Protein AF-A0A1X7TQL6-F1 (afdb_monomer_lite)

InterPro domains:
  IPR001132 SMAD domain [PF03166] (6-147)
  IPR001132 SMAD domain [PS51076] (1-173)
  IPR001132 SMAD domain [SM00524] (2-147)
  IPR008984 SMAD/FHA domain superfamily [SSF49879] (6-161)
  IPR013790 SMAD/Dwarfins [PTHR13703] (6-164)
  IPR017855 SMAD-like domain superfamily [G3DSA:2.60.200.10] (3-165)

Structure (mmCIF, N/CA/C/O backbone):
data_AF-A0A1X7TQL6-F1
#
_entry.id   AF-A0A1X7TQL6-F1
#
loop_
_atom_site.group_PDB
_atom_site.id
_atom_site.type_symbol
_atom_site.label_atom_id
_atom_site.label_alt_id
_atom_site.label_comp_id
_atom_site.label_asym_id
_atom_site.label_entity_id
_atom_site.label_seq_id
_atom_site.pdbx_PDB_ins_code
_atom_site.Cartn_x
_atom_site.Cartn_y
_atom_site.Cartn_z
_atom_site.occupancy
_atom_site.B_iso_or_equiv
_atom_site.auth_seq_id
_atom_site.auth_comp_id
_atom_site.auth_asym_id
_atom_site.auth_atom_id
_atom_site.pdbx_PDB_model_num
ATOM 1 N N . MET A 1 1 ? -25.844 5.130 5.888 1.00 38.66 1 MET A N 1
ATOM 2 C CA . MET A 1 1 ? -25.647 6.126 6.967 1.00 38.66 1 MET A CA 1
ATOM 3 C C . MET A 1 1 ? -25.052 5.562 8.278 1.00 38.66 1 MET A C 1
ATOM 5 O O . MET A 1 1 ? -25.039 6.277 9.262 1.00 38.66 1 MET A O 1
ATOM 9 N N . ILE A 1 2 ? -24.532 4.320 8.338 1.00 48.00 2 ILE A N 1
ATOM 10 C CA . ILE A 1 2 ? -24.096 3.691 9.619 1.00 48.00 2 ILE A CA 1
ATOM 11 C C . ILE A 1 2 ? -22.563 3.633 9.779 1.00 48.00 2 ILE A C 1
ATOM 13 O O . ILE A 1 2 ? -22.048 3.335 10.849 1.00 48.00 2 ILE A O 1
ATOM 17 N N . ILE A 1 3 ? -21.802 3.902 8.721 1.00 42.38 3 ILE A N 1
ATOM 18 C CA . ILE A 1 3 ? -20.400 3.471 8.666 1.00 42.38 3 ILE A CA 1
ATOM 19 C C . ILE A 1 3 ? -19.443 4.548 9.170 1.00 42.38 3 ILE A C 1
ATOM 21 O O . ILE A 1 3 ? -18.525 4.214 9.906 1.00 42.38 3 ILE A O 1
ATOM 25 N N . ILE A 1 4 ? -19.751 5.826 8.935 1.00 41.31 4 ILE A N 1
ATOM 26 C CA . ILE A 1 4 ? -19.032 6.951 9.553 1.00 41.31 4 ILE A CA 1
ATOM 27 C C . ILE A 1 4 ? -19.151 6.892 11.090 1.00 41.31 4 ILE A C 1
ATOM 29 O O . ILE A 1 4 ? -18.172 7.122 11.788 1.00 41.31 4 ILE A O 1
ATOM 33 N N . VAL A 1 5 ? -20.300 6.451 11.625 1.00 38.09 5 VAL A N 1
ATOM 34 C CA . VAL A 1 5 ? -20.523 6.263 13.076 1.00 38.09 5 VAL A CA 1
ATOM 35 C C . VAL A 1 5 ? -19.650 5.138 13.666 1.00 38.09 5 VAL A C 1
ATOM 37 O O . VAL A 1 5 ? -19.348 5.147 14.854 1.00 38.09 5 VAL A O 1
ATOM 40 N N . LYS A 1 6 ? -19.208 4.172 12.846 1.00 48.25 6 LYS A N 1
ATOM 41 C CA . LYS A 1 6 ? -18.409 3.009 13.275 1.00 48.25 6 LYS A CA 1
ATOM 42 C C . LYS A 1 6 ? -16.899 3.190 13.169 1.00 48.25 6 LYS A C 1
ATOM 44 O O . LYS A 1 6 ? -16.177 2.340 13.682 1.00 48.25 6 LYS A O 1
ATOM 49 N N . ILE A 1 7 ? -16.414 4.244 12.512 1.00 58.12 7 ILE A N 1
ATOM 50 C CA . ILE A 1 7 ? -14.967 4.485 12.422 1.00 58.12 7 ILE A CA 1
ATOM 51 C C . ILE A 1 7 ? -14.403 4.755 13.832 1.00 58.12 7 ILE A C 1
ATOM 53 O O . ILE A 1 7 ? -13.299 4.297 14.127 1.00 58.12 7 ILE A O 1
ATOM 57 N N . PHE A 1 8 ? -15.207 5.336 14.743 1.00 61.41 8 PHE A N 1
ATOM 58 C CA . PHE A 1 8 ? -14.819 5.693 16.120 1.00 61.41 8 PHE A CA 1
ATOM 59 C C . PHE A 1 8 ? -13.412 6.327 16.127 1.00 61.41 8 PHE A C 1
ATOM 61 O O . PHE A 1 8 ? -13.115 7.073 15.199 1.00 61.41 8 PHE A O 1
ATOM 68 N N . ALA A 1 9 ? -12.531 6.054 17.093 1.00 73.19 9 ALA A N 1
ATOM 69 C CA . ALA A 1 9 ? -11.172 6.621 17.136 1.00 73.19 9 ALA A CA 1
ATOM 70 C C . ALA A 1 9 ? -10.295 6.334 15.886 1.00 73.19 9 ALA A C 1
ATOM 72 O O . ALA A 1 9 ? -9.221 6.914 15.749 1.00 73.19 9 ALA A O 1
ATOM 73 N N . GLY A 1 10 ? -10.755 5.484 14.957 1.00 84.00 10 GLY A N 1
ATOM 74 C CA . GLY A 1 10 ? -10.187 5.333 13.622 1.00 84.00 10 GLY A CA 1
ATOM 75 C C . GLY A 1 10 ? -8.842 4.616 13.614 1.00 84.00 10 GLY A C 1
ATOM 76 O O . GLY A 1 10 ? -8.673 3.561 14.231 1.00 84.00 10 GLY A O 1
ATOM 77 N N . ILE A 1 11 ? -7.899 5.176 12.864 1.00 90.62 11 ILE A N 1
ATOM 78 C CA . ILE A 1 11 ? -6.510 4.725 12.813 1.00 90.62 11 ILE A CA 1
ATOM 79 C C . ILE A 1 11 ? -5.583 5.923 12.982 1.00 90.62 11 ILE A C 1
ATOM 81 O O . ILE A 1 11 ? -5.932 7.036 12.592 1.00 90.62 11 ILE A O 1
ATOM 85 N N . ILE A 1 12 ? -4.390 5.672 13.508 1.00 90.69 12 ILE A N 1
ATOM 86 C CA . ILE A 1 12 ? -3.261 6.595 13.393 1.00 90.69 12 ILE A CA 1
ATOM 87 C C . ILE A 1 12 ? -2.313 6.020 12.348 1.00 90.69 12 ILE A C 1
ATOM 89 O O . ILE A 1 12 ? -1.975 4.837 12.409 1.00 90.69 12 ILE A O 1
ATOM 93 N N . ILE A 1 13 ? -1.908 6.865 11.405 1.00 92.00 13 ILE A N 1
ATOM 94 C CA . ILE A 1 13 ? -0.815 6.597 10.474 1.00 92.00 13 ILE A CA 1
ATOM 95 C C . ILE A 1 13 ? 0.370 7.416 10.973 1.00 92.00 13 ILE A C 1
ATOM 97 O O . ILE A 1 13 ? 0.256 8.631 11.118 1.00 92.00 13 ILE A O 1
ATOM 101 N N . GLU A 1 14 ? 1.468 6.744 11.289 1.00 90.69 14 GLU A N 1
ATOM 102 C CA . GLU A 1 14 ? 2.660 7.350 11.877 1.00 90.69 14 GLU A CA 1
ATOM 103 C C . GLU A 1 14 ? 3.859 7.092 10.970 1.00 90.69 14 GLU A C 1
ATOM 105 O O . GLU A 1 14 ? 4.148 5.945 10.629 1.00 90.69 14 GLU A O 1
ATOM 110 N N . GLU A 1 15 ? 4.553 8.160 10.591 1.00 89.75 15 GLU A N 1
ATOM 111 C CA . GLU A 1 15 ? 5.845 8.076 9.920 1.00 89.75 15 GLU A CA 1
ATOM 112 C C . GLU A 1 15 ? 6.953 7.960 10.969 1.00 89.75 15 GLU A C 1
ATOM 114 O O . GLU A 1 15 ? 7.007 8.738 11.924 1.00 89.75 15 GLU A O 1
ATOM 119 N N . LYS A 1 16 ? 7.838 6.979 10.793 1.00 89.19 16 LYS A N 1
ATOM 120 C CA . LYS A 1 16 ? 9.001 6.747 11.646 1.00 89.19 16 LYS A CA 1
ATOM 121 C C . LYS A 1 16 ? 10.277 6.811 10.833 1.00 89.19 16 LYS A C 1
ATOM 123 O O . LYS A 1 16 ? 10.370 6.223 9.758 1.00 89.19 16 LYS A O 1
ATOM 128 N N . ASN A 1 17 ? 11.279 7.481 11.400 1.00 88.62 17 ASN A N 1
ATOM 129 C CA . ASN A 1 17 ? 12.635 7.550 10.854 1.00 88.62 17 ASN A CA 1
ATOM 130 C C . ASN A 1 17 ? 12.682 7.981 9.372 1.00 88.62 17 ASN A C 1
ATOM 132 O O . ASN A 1 17 ? 13.560 7.523 8.646 1.00 88.62 17 ASN A O 1
ATOM 136 N N . GLU A 1 18 ? 11.702 8.773 8.914 1.00 85.88 18 GLU A N 1
ATOM 137 C CA . GLU A 1 18 ? 11.552 9.266 7.526 1.00 85.88 18 GLU A CA 1
ATOM 138 C C . GLU A 1 18 ? 11.407 8.175 6.443 1.00 85.88 18 GLU A C 1
ATOM 140 O O . GLU A 1 18 ? 11.447 8.446 5.240 1.00 85.88 18 GLU A O 1
ATOM 145 N N . THR A 1 19 ? 11.278 6.913 6.855 1.00 90.00 19 THR A N 1
ATOM 146 C CA . THR A 1 19 ? 11.441 5.753 5.964 1.00 90.00 19 THR A CA 1
ATOM 147 C C . THR A 1 19 ? 10.387 4.682 6.187 1.00 90.00 19 THR A C 1
ATOM 149 O O . THR A 1 19 ? 10.082 3.923 5.272 1.00 90.00 19 THR A O 1
ATOM 152 N N . GLU A 1 20 ? 9.779 4.624 7.366 1.00 93.75 20 GLU A N 1
ATOM 153 C CA . GLU A 1 20 ? 8.787 3.615 7.705 1.00 93.75 20 GLU A CA 1
ATOM 154 C C . GLU A 1 20 ? 7.435 4.260 7.964 1.00 93.75 20 GLU A C 1
ATOM 156 O O . GLU A 1 20 ? 7.352 5.323 8.579 1.00 93.75 20 GLU A O 1
ATOM 161 N N . VAL A 1 21 ? 6.357 3.577 7.583 1.00 94.56 21 VAL A N 1
ATOM 162 C CA . VAL A 1 21 ? 5.007 3.988 7.979 1.00 94.56 21 VAL A CA 1
ATOM 163 C C . VAL A 1 21 ? 4.326 2.866 8.736 1.00 94.56 21 VAL A C 1
ATOM 165 O O . VAL A 1 21 ? 4.293 1.712 8.303 1.00 94.56 21 VAL A O 1
ATOM 168 N N . TRP A 1 22 ? 3.765 3.230 9.881 1.00 95.19 22 TRP A N 1
ATOM 169 C CA . TRP A 1 22 ? 3.103 2.340 10.817 1.00 95.19 22 TRP A CA 1
ATOM 170 C C . TRP A 1 22 ? 1.625 2.705 10.939 1.00 95.19 22 TRP A C 1
ATOM 172 O O . TRP A 1 22 ? 1.251 3.877 10.910 1.00 95.19 22 TRP A O 1
ATOM 182 N N . ILE A 1 23 ? 0.774 1.693 11.103 1.00 94.88 23 ILE A N 1
ATOM 183 C CA . ILE A 1 23 ? -0.644 1.865 11.419 1.00 94.88 23 ILE A CA 1
ATOM 184 C C . ILE A 1 23 ? -0.905 1.392 12.841 1.00 94.88 23 ILE A C 1
ATOM 186 O O . ILE A 1 23 ? -0.621 0.244 13.185 1.00 94.88 23 ILE A O 1
ATOM 190 N N . LYS A 1 24 ? -1.531 2.263 13.636 1.00 93.75 24 LYS A N 1
ATOM 191 C CA . LYS A 1 24 ? -2.156 1.914 14.913 1.00 93.75 24 LYS A CA 1
ATOM 192 C C . LYS A 1 24 ? -3.670 1.877 14.754 1.00 93.75 24 LYS A C 1
ATOM 194 O O . LYS A 1 24 ? -4.285 2.892 14.420 1.00 93.75 24 LYS A O 1
ATOM 199 N N . CYS A 1 25 ? -4.283 0.727 15.014 1.00 93.19 25 CYS A N 1
ATOM 200 C CA . CYS A 1 25 ? -5.735 0.594 14.981 1.00 93.19 25 CYS A CA 1
ATOM 201 C C . CYS A 1 25 ? -6.336 1.002 16.333 1.00 93.19 25 CYS A C 1
ATOM 203 O O . CYS A 1 25 ? -6.191 0.277 17.311 1.00 93.19 25 CYS A O 1
ATOM 205 N N . LEU A 1 26 ? -7.004 2.159 16.388 1.00 89.50 26 LEU A N 1
ATOM 206 C CA . LEU A 1 26 ? -7.716 2.631 17.588 1.00 89.50 26 LEU A CA 1
ATOM 207 C C . LEU A 1 26 ? -9.209 2.275 17.569 1.00 89.50 26 LEU A C 1
ATOM 209 O O . LEU A 1 26 ? -9.933 2.501 18.537 1.00 89.50 26 LEU A O 1
ATOM 213 N N . SER A 1 27 ? -9.700 1.784 16.434 1.00 87.94 27 SER A N 1
ATOM 214 C CA . SER A 1 27 ? -11.087 1.380 16.263 1.00 87.94 27 SER A CA 1
ATOM 215 C C . SER A 1 27 ? -11.342 0.016 16.905 1.00 87.94 27 SER A C 1
ATOM 217 O O . SER A 1 27 ? -10.535 -0.901 16.790 1.00 87.94 27 SER A O 1
ATOM 219 N N . ASN A 1 28 ? -12.544 -0.177 17.455 1.00 89.81 28 ASN A N 1
ATOM 220 C CA . ASN A 1 28 ? -13.032 -1.486 17.923 1.00 89.81 28 ASN A CA 1
ATOM 221 C C . ASN A 1 28 ? -13.344 -2.461 16.767 1.00 89.81 28 ASN A C 1
ATOM 223 O O . ASN A 1 28 ? -13.914 -3.539 16.960 1.00 89.81 28 ASN A O 1
ATOM 227 N N . HIS A 1 29 ? -13.038 -2.066 15.534 1.00 90.88 29 HIS A N 1
ATOM 228 C CA . HIS A 1 29 ? -13.235 -2.850 14.332 1.00 90.88 29 HIS A CA 1
ATOM 229 C C . HIS A 1 29 ? -11.926 -2.975 13.565 1.00 90.88 29 HIS A C 1
ATOM 231 O O . HIS A 1 29 ? -11.178 -2.013 13.431 1.00 90.88 29 HIS A O 1
ATOM 237 N N . SER A 1 30 ? -11.695 -4.161 13.000 1.00 93.25 30 SER A N 1
ATOM 238 C CA . SER A 1 30 ? -10.548 -4.383 12.126 1.00 93.25 30 SER A CA 1
ATOM 239 C C . SER A 1 30 ? -10.581 -3.467 10.907 1.00 93.25 30 SER A C 1
ATOM 241 O O . SER A 1 30 ? -11.647 -3.204 10.330 1.00 93.25 30 SER A O 1
ATOM 243 N N . VAL A 1 31 ? -9.391 -3.068 10.479 1.00 94.62 31 VAL A N 1
ATOM 244 C CA . VAL A 1 31 ? -9.164 -2.418 9.190 1.00 94.62 31 VAL A CA 1
ATOM 245 C C . VAL A 1 31 ? -8.504 -3.402 8.236 1.00 94.62 31 VAL A C 1
ATOM 247 O O . VAL A 1 31 ? -7.802 -4.326 8.647 1.00 94.62 31 VAL A O 1
ATOM 250 N N . PHE A 1 32 ? -8.793 -3.238 6.955 1.00 95.88 32 PHE A N 1
ATOM 251 C CA . PHE A 1 32 ? -8.314 -4.113 5.893 1.00 95.88 32 PHE A CA 1
ATOM 252 C C . PHE A 1 32 ? -7.397 -3.293 5.007 1.00 95.88 32 PHE A C 1
ATOM 254 O O . PHE A 1 32 ? -7.807 -2.227 4.555 1.00 95.88 32 PHE A O 1
ATOM 261 N N . VAL A 1 33 ? -6.171 -3.755 4.804 1.00 95.69 33 VAL A N 1
ATOM 262 C CA . VAL A 1 33 ? -5.092 -2.982 4.190 1.00 95.69 33 VAL A CA 1
ATOM 263 C C . VAL A 1 33 ? -4.501 -3.764 3.026 1.00 95.69 33 VAL A C 1
ATOM 265 O O . VAL A 1 33 ? -4.196 -4.944 3.159 1.00 95.69 33 VAL A O 1
ATOM 268 N N . GLN A 1 34 ? -4.322 -3.099 1.894 1.00 95.25 34 GLN A N 1
ATOM 269 C CA . GLN A 1 34 ? -3.502 -3.566 0.783 1.00 95.25 34 GLN A CA 1
ATOM 270 C C . GLN A 1 34 ? -2.201 -2.770 0.807 1.00 95.25 34 GLN A C 1
ATOM 272 O O . GLN A 1 34 ? -2.221 -1.542 0.701 1.00 95.25 34 GLN A O 1
ATOM 277 N N . SER A 1 35 ? -1.095 -3.491 0.981 1.00 94.75 35 SER A N 1
ATOM 278 C CA . SER A 1 35 ? 0.264 -2.960 1.018 1.00 94.75 35 SER A CA 1
ATOM 279 C C . SER A 1 35 ? 1.216 -3.968 0.388 1.00 94.75 35 SER A C 1
ATOM 281 O O . SER A 1 35 ? 1.278 -5.110 0.841 1.00 94.75 35 SER A O 1
ATOM 283 N N . CYS A 1 36 ? 2.017 -3.515 -0.575 1.00 92.81 36 CYS A N 1
ATOM 284 C CA . CYS A 1 36 ? 3.063 -4.335 -1.182 1.00 92.81 36 CYS A CA 1
ATOM 285 C C . CYS A 1 36 ? 4.116 -4.791 -0.153 1.00 92.81 36 CYS A C 1
ATOM 287 O O . CYS A 1 36 ? 4.641 -5.895 -0.269 1.00 92.81 36 CYS A O 1
ATOM 289 N N . TYR A 1 37 ? 4.383 -3.981 0.880 1.00 94.81 37 TYR A N 1
ATOM 290 C CA . TYR A 1 37 ? 5.300 -4.348 1.963 1.00 94.81 37 TYR A CA 1
ATOM 291 C C . TYR A 1 37 ? 4.744 -5.498 2.814 1.00 94.81 37 TYR A C 1
ATOM 293 O O . TYR A 1 37 ? 5.453 -6.454 3.106 1.00 94.81 37 TYR A O 1
ATOM 301 N N . LEU A 1 38 ? 3.456 -5.452 3.170 1.00 95.31 38 LEU A N 1
ATOM 302 C CA . LEU A 1 38 ? 2.830 -6.547 3.919 1.00 95.31 38 LEU A CA 1
ATOM 303 C C . LEU A 1 38 ? 2.713 -7.826 3.081 1.00 95.31 38 LEU A C 1
ATOM 305 O O . LEU A 1 38 ? 2.828 -8.921 3.625 1.00 95.31 38 LEU A O 1
ATOM 309 N N . ASP A 1 39 ? 2.507 -7.701 1.766 1.00 93.75 39 ASP A N 1
ATOM 310 C CA . ASP A 1 39 ? 2.535 -8.848 0.853 1.00 93.75 39 ASP A CA 1
ATOM 311 C C . ASP A 1 39 ? 3.909 -9.525 0.880 1.00 93.75 39 ASP A C 1
ATOM 313 O O . ASP A 1 39 ? 3.987 -10.747 0.996 1.00 93.75 39 ASP A O 1
ATOM 317 N N . TYR A 1 40 ? 4.982 -8.729 0.843 1.00 93.00 40 TYR A N 1
ATOM 318 C CA . TYR A 1 40 ? 6.354 -9.213 0.968 1.00 93.00 40 TYR A CA 1
ATOM 319 C C . TYR A 1 40 ? 6.607 -9.904 2.316 1.00 93.00 40 TYR A C 1
ATOM 321 O O . TYR A 1 40 ? 7.064 -11.047 2.330 1.00 93.00 40 TYR A O 1
ATOM 329 N N . GLU A 1 41 ? 6.246 -9.269 3.434 1.00 93.75 41 GLU A N 1
ATOM 330 C CA . GLU A 1 41 ? 6.411 -9.842 4.781 1.00 93.75 41 GLU A CA 1
ATOM 331 C C . GLU A 1 41 ? 5.625 -11.153 4.961 1.00 93.75 41 GLU A C 1
ATOM 333 O O . GLU A 1 41 ? 6.067 -12.069 5.653 1.00 93.75 41 GLU A O 1
ATOM 338 N N . ALA A 1 42 ? 4.467 -11.277 4.308 1.00 91.81 42 ALA A N 1
ATOM 339 C CA . ALA A 1 42 ? 3.646 -12.484 4.333 1.00 91.81 42 ALA A CA 1
ATOM 340 C C . ALA A 1 42 ? 4.082 -13.556 3.310 1.00 91.81 42 ALA A C 1
ATOM 342 O O . ALA A 1 42 ? 3.463 -14.622 3.249 1.00 91.81 42 ALA A O 1
ATOM 343 N N . GLY A 1 43 ? 5.102 -13.289 2.484 1.00 90.12 43 GLY A N 1
ATOM 344 C CA . GLY A 1 43 ? 5.535 -14.182 1.404 1.00 90.12 43 GLY A CA 1
ATOM 345 C C . GLY A 1 43 ? 4.483 -14.372 0.304 1.00 90.12 43 GLY A C 1
ATOM 346 O O . GLY A 1 43 ? 4.440 -15.419 -0.344 1.00 90.12 43 GLY A O 1
ATOM 347 N N . GLN A 1 44 ? 3.597 -13.392 0.116 1.00 87.25 44 GLN A N 1
ATOM 348 C CA . GLN A 1 44 ? 2.517 -13.420 -0.865 1.00 87.25 44 GLN A CA 1
ATOM 349 C C . GLN A 1 44 ? 2.897 -12.673 -2.149 1.00 87.25 44 GLN A C 1
ATOM 351 O O . GLN A 1 44 ? 3.787 -11.826 -2.179 1.00 87.25 44 GLN A O 1
ATOM 356 N N . ALA A 1 45 ? 2.199 -12.991 -3.241 1.00 81.38 45 ALA A N 1
ATOM 357 C CA . ALA A 1 45 ? 2.330 -12.239 -4.482 1.00 81.38 45 ALA A CA 1
ATOM 358 C C . ALA A 1 45 ? 1.804 -10.803 -4.295 1.00 81.38 45 ALA A C 1
ATOM 360 O O . ALA A 1 45 ? 0.705 -10.602 -3.770 1.00 81.38 45 ALA A O 1
ATOM 361 N N . GLN A 1 46 ? 2.590 -9.825 -4.749 1.00 79.88 46 GLN A N 1
ATOM 362 C CA . GLN A 1 46 ? 2.310 -8.399 -4.577 1.00 79.88 46 GLN A CA 1
ATOM 363 C C . GLN A 1 46 ? 0.984 -7.973 -5.218 1.00 79.88 46 GLN A C 1
ATOM 365 O O . GLN A 1 46 ? 0.643 -8.386 -6.327 1.00 79.88 46 GLN A O 1
ATOM 370 N N . GLY A 1 47 ? 0.249 -7.111 -4.519 1.00 73.50 47 GLY A N 1
ATOM 371 C CA . GLY A 1 47 ? -0.983 -6.474 -4.974 1.00 73.50 47 GLY A CA 1
ATOM 372 C C . GLY A 1 47 ? -2.240 -7.334 -4.835 1.00 73.50 47 GLY A C 1
ATOM 373 O O . GLY A 1 47 ? -3.340 -6.825 -5.058 1.00 73.50 47 GLY A O 1
ATOM 374 N N . ILE A 1 48 ? -2.115 -8.608 -4.450 1.00 75.38 48 ILE A N 1
ATOM 375 C CA . ILE A 1 48 ? -3.241 -9.555 -4.414 1.00 75.38 48 ILE A CA 1
ATOM 376 C C . ILE A 1 48 ? -3.842 -9.670 -3.012 1.00 75.38 48 ILE A C 1
ATOM 378 O O . ILE A 1 48 ? -5.050 -9.887 -2.873 1.00 75.38 48 ILE A O 1
ATOM 382 N N . ALA A 1 49 ? -3.024 -9.543 -1.967 1.00 88.62 49 ALA A N 1
ATOM 383 C CA . ALA A 1 49 ? -3.481 -9.824 -0.620 1.00 88.62 49 ALA A CA 1
ATOM 384 C C . ALA A 1 49 ? -4.113 -8.611 0.070 1.00 88.62 49 ALA A C 1
ATOM 386 O O . ALA A 1 49 ? -3.845 -7.442 -0.216 1.00 88.62 49 ALA A O 1
ATOM 387 N N . VAL A 1 50 ? -5.015 -8.931 0.995 1.00 94.19 50 VAL A N 1
ATOM 388 C CA . VAL A 1 50 ? -5.679 -7.968 1.867 1.00 94.19 50 VAL A CA 1
ATOM 389 C C . VAL A 1 50 ? -5.396 -8.385 3.298 1.00 94.19 50 VAL A C 1
ATOM 391 O O . VAL A 1 50 ? -5.891 -9.407 3.780 1.00 94.19 50 VAL A O 1
ATOM 394 N N . HIS A 1 51 ? -4.608 -7.568 3.979 1.00 95.38 51 HIS A N 1
ATOM 395 C CA . HIS A 1 51 ? -4.139 -7.802 5.334 1.00 95.38 51 HIS A CA 1
ATOM 396 C C . HIS A 1 51 ? -5.142 -7.255 6.332 1.00 95.38 51 HIS A C 1
ATOM 398 O O . HIS A 1 51 ? -5.556 -6.095 6.266 1.00 95.38 51 HIS A O 1
ATOM 404 N N . LYS A 1 52 ? -5.559 -8.097 7.274 1.00 95.69 52 LYS A N 1
ATOM 405 C CA . LYS A 1 52 ? -6.492 -7.703 8.327 1.00 95.69 52 LYS A CA 1
ATOM 406 C C . LYS A 1 52 ? -5.709 -7.241 9.550 1.00 95.69 52 LYS A C 1
ATOM 408 O O . LYS A 1 52 ? -5.116 -8.057 10.248 1.00 95.69 52 LYS A O 1
ATOM 413 N N . ILE A 1 53 ? -5.777 -5.948 9.843 1.00 95.75 53 ILE A N 1
ATOM 414 C CA . ILE A 1 53 ? -5.223 -5.368 11.066 1.00 95.75 53 ILE A CA 1
ATOM 415 C C . ILE A 1 53 ? -6.316 -5.391 12.136 1.00 95.75 53 ILE A C 1
ATOM 417 O O . ILE A 1 53 ? -7.420 -4.871 11.942 1.00 95.75 53 ILE A O 1
ATOM 421 N N . PHE A 1 54 ? -6.031 -6.054 13.252 1.00 95.38 54 PHE A N 1
ATOM 422 C CA . PHE A 1 54 ? -6.961 -6.190 14.370 1.00 95.38 54 PHE A CA 1
ATOM 423 C C . PHE A 1 54 ? -6.997 -4.921 15.240 1.00 95.38 54 PHE A C 1
ATOM 425 O O . PHE A 1 54 ? -6.049 -4.136 15.196 1.00 95.38 54 PHE A O 1
ATOM 432 N N . PRO A 1 55 ? -8.079 -4.700 16.015 1.00 94.50 55 PRO A N 1
ATOM 433 C CA . PRO A 1 55 ? -8.109 -3.653 17.037 1.00 94.50 55 PRO A CA 1
ATOM 434 C C . PRO A 1 55 ? -6.872 -3.705 17.937 1.00 94.50 55 PRO A C 1
ATOM 436 O O . PRO A 1 55 ? -6.356 -4.792 18.200 1.00 94.50 55 PRO A O 1
ATOM 439 N N . ASP A 1 56 ? -6.389 -2.536 18.356 1.00 92.94 56 ASP A N 1
ATOM 440 C CA . ASP A 1 56 ? -5.193 -2.340 19.189 1.00 92.94 56 ASP A CA 1
ATOM 441 C C . ASP A 1 56 ? -3.863 -2.796 18.564 1.00 92.94 56 ASP A C 1
ATOM 443 O O . ASP A 1 56 ? -2.800 -2.621 19.163 1.00 92.94 56 ASP A O 1
ATOM 447 N N . ALA A 1 57 ? -3.883 -3.329 17.338 1.00 95.62 57 ALA A N 1
ATOM 448 C CA . ALA A 1 57 ? -2.668 -3.704 16.637 1.00 95.62 57 ALA A CA 1
ATOM 449 C C . ALA A 1 57 ? -1.868 -2.468 16.207 1.00 95.62 57 ALA A C 1
ATOM 451 O O . ALA A 1 57 ? -2.420 -1.435 15.804 1.00 95.62 57 ALA A O 1
ATOM 452 N N . TYR A 1 58 ? -0.548 -2.623 16.250 1.00 94.38 58 TYR A N 1
ATOM 453 C CA . TYR A 1 58 ? 0.421 -1.645 15.788 1.00 94.38 58 TYR A CA 1
ATOM 454 C C . TYR A 1 58 ? 1.397 -2.325 14.832 1.00 94.38 58 TYR A C 1
ATOM 456 O O . TYR A 1 58 ? 2.176 -3.180 15.248 1.00 94.38 58 TYR A O 1
ATOM 464 N N . VAL A 1 59 ? 1.287 -2.010 13.542 1.00 96.50 59 VAL A N 1
ATOM 465 C CA . VAL A 1 59 ? 1.907 -2.791 12.463 1.00 96.50 59 VAL A CA 1
ATOM 466 C C . VAL A 1 59 ? 2.619 -1.862 11.488 1.00 96.50 59 VAL A C 1
ATOM 468 O O . VAL A 1 59 ? 2.058 -0.840 11.091 1.00 96.50 59 VAL A O 1
ATOM 471 N N . LYS A 1 60 ? 3.834 -2.230 11.076 1.00 96.56 60 LYS A N 1
ATOM 472 C CA . LYS A 1 60 ? 4.558 -1.574 9.983 1.00 96.56 60 LYS A CA 1
ATOM 473 C C . LYS A 1 60 ? 3.900 -1.946 8.661 1.00 96.56 60 LYS A C 1
ATOM 475 O O . LYS A 1 60 ? 3.772 -3.125 8.352 1.00 96.56 60 LYS A O 1
ATOM 480 N N . VAL A 1 61 ? 3.456 -0.956 7.897 1.00 96.12 61 VAL A N 1
ATOM 481 C CA . VAL A 1 61 ? 2.703 -1.171 6.651 1.00 96.12 61 VAL A CA 1
ATOM 482 C C . VAL A 1 61 ? 3.426 -0.665 5.413 1.00 96.12 61 VAL A C 1
ATOM 484 O O . VAL A 1 61 ? 2.952 -0.920 4.312 1.00 96.12 61 VAL A O 1
ATOM 487 N N . PHE A 1 62 ? 4.542 0.041 5.565 1.00 95.81 62 PHE A N 1
ATOM 488 C CA . PHE A 1 62 ? 5.362 0.516 4.457 1.00 95.81 62 PHE A CA 1
ATOM 489 C C . PHE A 1 62 ? 6.813 0.700 4.909 1.00 95.81 62 PHE A C 1
ATOM 491 O O . PHE A 1 62 ? 7.069 1.093 6.051 1.00 95.81 62 PHE A O 1
ATOM 498 N N . ASP A 1 63 ? 7.735 0.445 3.986 1.00 95.38 63 ASP A N 1
ATOM 499 C CA . ASP A 1 63 ? 9.164 0.694 4.122 1.00 95.38 63 ASP A CA 1
ATOM 500 C C . ASP A 1 63 ? 9.693 1.299 2.817 1.00 95.38 63 ASP A C 1
ATOM 502 O O . ASP A 1 63 ? 9.511 0.729 1.737 1.00 95.38 63 ASP A O 1
ATOM 506 N N . LEU A 1 64 ? 10.320 2.469 2.918 1.00 94.19 64 LEU A N 1
ATOM 507 C CA . LEU A 1 64 ? 10.798 3.239 1.778 1.00 94.19 64 LEU A CA 1
ATOM 508 C C . LEU A 1 64 ? 11.927 2.523 1.040 1.00 94.19 64 LEU A C 1
ATOM 510 O O . LEU A 1 64 ? 1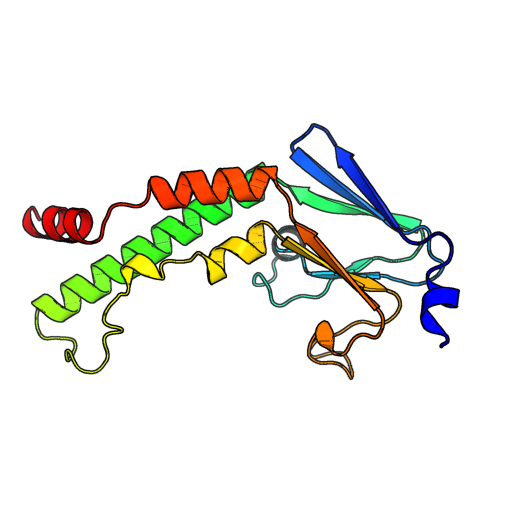1.922 2.507 -0.190 1.00 94.19 64 LEU A O 1
ATOM 514 N N . PHE A 1 65 ? 12.877 1.931 1.766 1.00 93.88 65 PHE A N 1
ATOM 515 C CA . PHE A 1 65 ? 14.009 1.236 1.157 1.00 93.88 65 PHE A CA 1
ATOM 516 C C . PHE A 1 65 ? 13.528 0.013 0.389 1.00 93.88 65 PHE A C 1
ATOM 518 O O . PHE A 1 65 ? 13.857 -0.138 -0.786 1.00 93.88 65 PHE A O 1
ATOM 525 N N . HIS A 1 66 ? 12.669 -0.794 1.010 1.00 93.50 66 HIS A N 1
ATOM 526 C CA . HIS A 1 66 ? 12.045 -1.938 0.359 1.00 93.50 66 HIS A CA 1
ATOM 527 C C . HIS A 1 66 ? 11.269 -1.518 -0.893 1.00 93.50 66 HIS A C 1
ATOM 529 O O . HIS A 1 66 ? 11.434 -2.100 -1.966 1.00 93.50 66 HIS A O 1
ATOM 535 N N . SER A 1 67 ? 10.443 -0.475 -0.772 1.00 93.44 67 SER A N 1
ATOM 536 C CA . SER A 1 67 ? 9.669 0.045 -1.894 1.00 93.44 67 SER A CA 1
ATOM 537 C C . SER A 1 67 ? 10.573 0.503 -3.039 1.00 93.44 67 SER A C 1
ATOM 539 O O . SER A 1 67 ? 10.259 0.236 -4.196 1.00 93.44 67 SER A O 1
ATOM 541 N N . TYR A 1 68 ? 11.684 1.174 -2.735 1.00 93.75 68 TYR A N 1
ATOM 542 C CA . TYR A 1 68 ? 12.634 1.663 -3.729 1.00 93.75 68 TYR A CA 1
ATOM 543 C C . TYR A 1 68 ? 13.389 0.529 -4.434 1.00 93.75 68 TYR A C 1
ATOM 545 O O . TYR A 1 68 ? 13.488 0.527 -5.663 1.00 93.75 68 TYR A O 1
ATOM 553 N N . GLU A 1 69 ? 13.880 -0.464 -3.689 1.00 92.62 69 GLU A N 1
ATOM 554 C CA . GLU A 1 69 ? 14.540 -1.638 -4.271 1.00 92.62 69 GLU A CA 1
ATOM 555 C C . GLU A 1 69 ? 13.604 -2.398 -5.215 1.00 92.62 69 GLU A C 1
ATOM 557 O O . GLU A 1 69 ? 13.995 -2.778 -6.326 1.00 92.62 69 GLU A O 1
ATOM 562 N N . GLU A 1 70 ? 12.347 -2.577 -4.805 1.00 91.25 70 GLU A N 1
ATOM 563 C CA . GLU A 1 70 ? 11.357 -3.271 -5.617 1.00 91.25 70 GLU A CA 1
ATOM 564 C C . GLU A 1 70 ? 10.972 -2.458 -6.862 1.00 91.25 70 GLU A C 1
ATOM 566 O O . GLU A 1 70 ? 10.884 -3.033 -7.950 1.00 91.25 70 GLU A O 1
ATOM 571 N N . MET A 1 71 ? 10.856 -1.126 -6.753 1.00 90.50 71 MET A N 1
ATOM 572 C CA . MET A 1 71 ? 10.651 -0.253 -7.916 1.00 90.50 71 MET A CA 1
ATOM 573 C C . MET A 1 71 ? 11.770 -0.425 -8.944 1.00 90.50 71 MET A C 1
ATOM 575 O O . MET A 1 71 ? 11.502 -0.637 -10.127 1.00 90.50 71 MET A O 1
ATOM 579 N N . GLN A 1 72 ? 13.033 -0.393 -8.508 1.00 90.00 72 GLN A N 1
ATOM 580 C CA . GLN A 1 72 ? 14.167 -0.579 -9.412 1.00 90.00 72 GLN A CA 1
ATOM 581 C C . GLN A 1 72 ? 14.161 -1.964 -10.064 1.00 90.00 72 GLN A C 1
ATOM 583 O O . GLN A 1 72 ? 14.449 -2.110 -11.253 1.00 90.00 72 GLN A O 1
ATOM 588 N N . LYS A 1 73 ? 13.865 -3.007 -9.289 1.00 88.88 73 LYS A N 1
ATOM 589 C CA . LYS A 1 73 ? 13.820 -4.387 -9.778 1.00 88.88 73 LYS A CA 1
ATOM 590 C C . LYS A 1 73 ? 12.729 -4.575 -10.831 1.00 88.88 73 LYS A C 1
ATOM 592 O O . LYS A 1 73 ? 12.998 -5.183 -11.868 1.00 88.88 73 LYS A O 1
ATOM 597 N N . GLN A 1 74 ? 11.533 -4.042 -10.595 1.00 87.75 74 GLN A N 1
ATOM 598 C CA . GLN A 1 74 ? 10.429 -4.101 -11.551 1.00 87.75 74 GLN A CA 1
ATOM 599 C C . GLN A 1 74 ? 10.718 -3.270 -12.803 1.00 87.75 74 GLN A C 1
ATOM 601 O O . GLN A 1 74 ? 10.545 -3.780 -13.909 1.00 87.75 74 GLN A O 1
ATOM 606 N N . ALA A 1 75 ? 11.271 -2.064 -12.649 1.00 86.19 75 ALA A N 1
ATOM 607 C CA . ALA A 1 75 ? 11.676 -1.226 -13.774 1.00 86.19 75 ALA A CA 1
ATOM 608 C C . ALA A 1 75 ? 12.720 -1.928 -14.667 1.00 86.19 75 ALA A C 1
ATOM 610 O O . ALA A 1 75 ? 12.534 -2.028 -15.879 1.00 86.19 75 ALA A O 1
ATOM 611 N N . ARG A 1 76 ? 13.767 -2.532 -14.078 1.00 83.12 76 ARG A N 1
ATOM 612 C CA . ARG A 1 76 ? 14.761 -3.329 -14.828 1.00 83.12 76 ARG A CA 1
ATOM 613 C C . ARG A 1 76 ? 14.126 -4.518 -15.545 1.00 83.12 76 ARG A C 1
ATOM 615 O O . ARG A 1 76 ? 14.450 -4.781 -16.700 1.00 83.12 76 ARG A O 1
ATOM 622 N N . LYS A 1 77 ? 13.235 -5.250 -14.868 1.00 83.56 77 LYS A N 1
ATOM 623 C CA . LYS A 1 77 ? 12.540 -6.404 -15.455 1.00 83.56 77 LYS A CA 1
ATOM 624 C C . LYS A 1 77 ? 11.687 -5.985 -16.653 1.00 83.56 77 LYS A C 1
ATOM 626 O O . LYS A 1 77 ? 11.698 -6.685 -17.663 1.00 83.56 77 LYS A O 1
ATOM 631 N N . ALA A 1 78 ? 10.995 -4.853 -16.555 1.00 81.38 78 ALA A N 1
ATOM 632 C CA . ALA A 1 78 ? 10.210 -4.304 -17.650 1.00 81.38 78 ALA A CA 1
ATOM 633 C C . ALA A 1 78 ? 11.104 -3.892 -18.834 1.00 81.38 78 ALA A C 1
ATOM 635 O O . ALA A 1 78 ? 10.835 -4.306 -19.959 1.00 81.38 78 ALA A O 1
ATOM 636 N N . CYS A 1 79 ? 12.229 -3.206 -18.594 1.00 76.50 79 CYS A N 1
ATOM 637 C CA . CYS A 1 79 ? 13.198 -2.888 -19.651 1.00 76.50 79 CYS A CA 1
ATOM 638 C C . CYS A 1 79 ? 13.747 -4.140 -20.351 1.00 76.50 79 CYS A C 1
ATOM 640 O O . CYS A 1 79 ? 13.816 -4.178 -21.578 1.00 76.50 79 CYS A O 1
ATOM 642 N N . LEU A 1 80 ? 14.103 -5.182 -19.592 1.00 77.81 80 LEU A N 1
ATOM 643 C CA . LEU A 1 80 ? 14.571 -6.452 -20.159 1.00 77.81 80 LEU A CA 1
ATOM 644 C C . LEU A 1 80 ? 13.485 -7.146 -20.990 1.00 77.81 80 LEU A C 1
ATOM 646 O O . LEU A 1 80 ? 13.784 -7.705 -22.043 1.00 77.81 80 LEU A O 1
ATOM 650 N N . ALA A 1 81 ? 12.225 -7.103 -20.549 1.00 78.81 81 ALA A N 1
ATOM 651 C CA . ALA A 1 81 ? 11.110 -7.662 -21.307 1.00 78.81 81 ALA A CA 1
ATOM 652 C C . ALA A 1 81 ? 10.923 -6.941 -22.651 1.00 78.81 81 ALA A C 1
ATOM 654 O O . ALA A 1 81 ? 10.770 -7.608 -23.674 1.00 78.81 81 ALA A O 1
ATOM 655 N N . VAL A 1 82 ? 11.017 -5.608 -22.663 1.00 74.94 82 VAL A N 1
ATOM 656 C CA . VAL A 1 82 ? 10.957 -4.804 -23.893 1.00 74.94 82 VAL A CA 1
ATOM 657 C C . VAL A 1 82 ? 12.143 -5.106 -24.813 1.00 74.94 82 VAL A C 1
ATOM 659 O O . VAL A 1 82 ? 11.944 -5.329 -26.005 1.00 74.94 82 VAL A O 1
ATOM 662 N N . ALA A 1 83 ? 13.364 -5.204 -24.278 1.00 73.69 83 ALA A N 1
ATOM 663 C CA . ALA A 1 83 ? 14.549 -5.556 -25.064 1.00 73.69 83 ALA 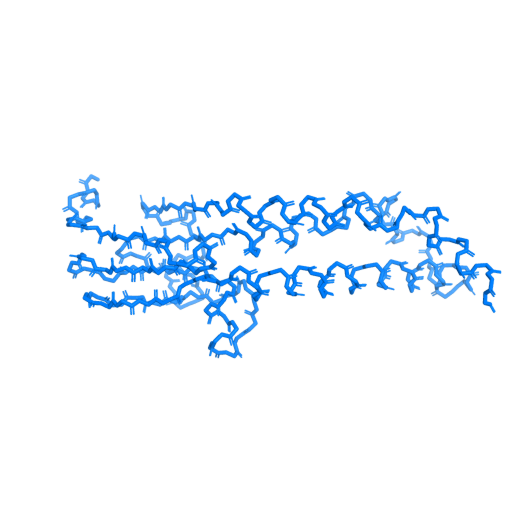A CA 1
ATOM 664 C C . ALA A 1 83 ? 14.427 -6.949 -25.711 1.00 73.69 83 ALA A C 1
ATOM 666 O O . ALA A 1 83 ? 14.705 -7.111 -26.899 1.00 73.69 83 ALA A O 1
ATOM 667 N N . ASN A 1 84 ? 13.944 -7.943 -24.957 1.00 74.56 84 ASN A N 1
ATOM 668 C CA . ASN A 1 84 ? 13.715 -9.298 -25.464 1.00 74.56 84 ASN A CA 1
ATOM 669 C C . ASN A 1 84 ? 12.631 -9.334 -26.549 1.00 74.56 84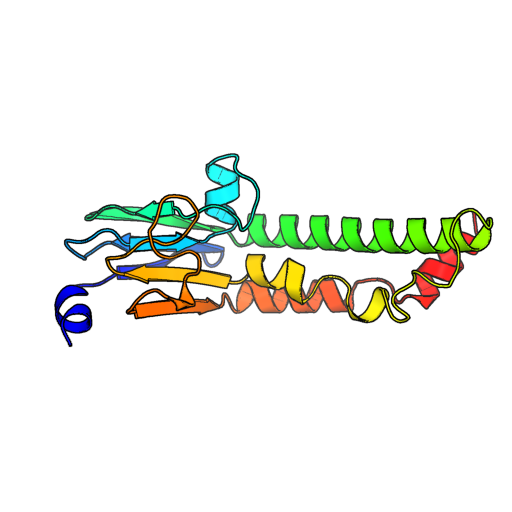 ASN A C 1
ATOM 671 O O . ASN A 1 84 ? 12.787 -10.030 -27.551 1.00 74.56 84 ASN A O 1
ATOM 675 N N .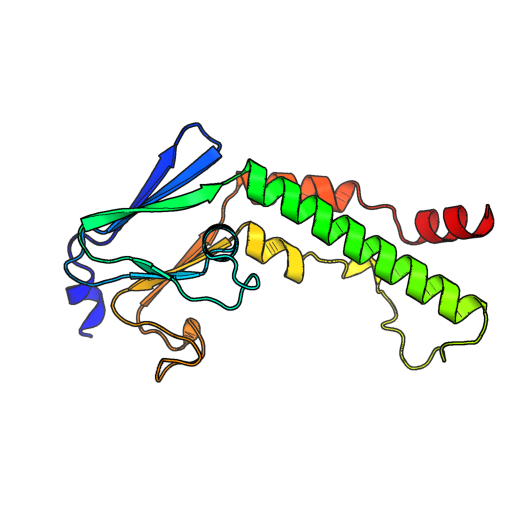 GLN A 1 85 ? 11.544 -8.572 -26.377 1.00 72.25 85 GLN A N 1
ATOM 676 C CA . GLN A 1 85 ? 10.509 -8.432 -27.403 1.00 72.25 85 GLN A CA 1
ATOM 677 C C . GLN A 1 85 ? 11.072 -7.778 -28.670 1.00 72.25 85 GLN A C 1
ATOM 679 O O . GLN A 1 85 ? 10.848 -8.286 -29.767 1.00 72.25 85 GLN A O 1
ATOM 684 N N . ALA A 1 86 ? 11.859 -6.707 -28.534 1.00 71.25 86 ALA A N 1
ATOM 685 C CA . ALA A 1 86 ? 12.499 -6.040 -29.665 1.00 71.25 86 ALA A CA 1
ATOM 686 C C . ALA A 1 86 ? 13.465 -6.972 -30.423 1.00 71.25 86 ALA A C 1
ATOM 688 O O . ALA A 1 86 ? 13.481 -6.967 -31.655 1.00 71.25 86 ALA A O 1
ATOM 689 N N . ALA A 1 87 ? 14.231 -7.807 -29.715 1.00 71.88 87 ALA A N 1
ATOM 690 C CA . ALA A 1 87 ? 15.118 -8.799 -30.324 1.00 71.88 87 ALA A CA 1
ATOM 691 C C . ALA A 1 87 ? 14.347 -9.903 -31.078 1.00 71.88 87 ALA A C 1
ATOM 693 O O . ALA A 1 87 ? 14.690 -10.211 -32.218 1.00 71.88 87 ALA A O 1
ATOM 694 N N . ALA A 1 88 ? 13.265 -10.435 -30.499 1.00 71.12 88 ALA A N 1
ATOM 695 C CA . ALA A 1 88 ? 12.424 -11.461 -31.133 1.00 71.12 88 ALA A CA 1
ATOM 696 C C . ALA A 1 88 ? 11.679 -10.961 -32.388 1.00 71.12 88 ALA A C 1
ATOM 698 O O . ALA A 1 88 ? 11.326 -11.740 -33.272 1.00 71.12 88 ALA A O 1
ATOM 699 N N . VAL A 1 89 ? 11.427 -9.653 -32.487 1.00 68.00 89 VAL A N 1
ATOM 700 C CA . VAL A 1 89 ? 10.879 -9.037 -33.706 1.00 68.00 89 VAL A CA 1
ATOM 701 C C . VAL A 1 89 ? 11.953 -8.924 -34.790 1.00 68.00 89 VAL A C 1
ATOM 703 O O . VAL A 1 89 ? 11.654 -9.119 -35.966 1.00 68.00 89 VAL A O 1
ATOM 706 N N . ARG A 1 90 ? 13.208 -8.643 -34.410 1.00 66.25 90 ARG A N 1
ATOM 707 C CA . ARG A 1 90 ? 14.337 -8.549 -35.351 1.00 66.25 90 ARG A CA 1
ATOM 708 C C . ARG A 1 90 ? 14.688 -9.896 -35.994 1.00 66.25 90 ARG A C 1
ATOM 710 O O . ARG A 1 90 ? 15.051 -9.897 -37.166 1.00 66.25 90 ARG A O 1
ATOM 717 N N . ASP A 1 91 ? 14.577 -11.014 -35.272 1.00 73.31 91 ASP A N 1
ATOM 718 C CA . ASP A 1 91 ? 14.910 -12.349 -35.812 1.00 73.31 91 ASP A CA 1
ATOM 719 C C . ASP A 1 91 ? 13.760 -13.022 -36.599 1.00 73.31 91 ASP A C 1
ATOM 721 O O . ASP A 1 91 ? 13.956 -14.074 -37.209 1.00 73.31 91 ASP A O 1
ATOM 725 N N . GLY A 1 92 ? 12.571 -12.406 -36.620 1.00 67.44 92 GLY A N 1
ATOM 726 C CA . GLY A 1 92 ? 11.386 -12.918 -37.314 1.00 67.44 92 GLY A CA 1
ATOM 727 C C . GLY A 1 92 ? 10.577 -13.976 -36.546 1.00 67.44 92 GLY A C 1
ATOM 728 O O . GLY A 1 92 ? 9.614 -14.508 -37.100 1.00 67.44 92 GLY A O 1
ATOM 729 N N . SER A 1 93 ? 10.916 -14.265 -35.287 1.00 66.00 93 SER A N 1
ATOM 730 C CA . SER A 1 93 ? 10.219 -15.214 -34.405 1.00 66.00 93 SER A CA 1
ATOM 731 C C . SER A 1 93 ? 8.867 -14.685 -33.895 1.00 66.00 93 SER A C 1
ATOM 733 O O . SER A 1 93 ? 7.974 -15.471 -33.570 1.00 66.00 93 SER A O 1
ATOM 735 N N . LEU A 1 94 ? 8.652 -13.359 -33.888 1.00 58.06 94 LEU A N 1
ATOM 736 C CA . LEU A 1 94 ? 7.387 -12.729 -33.482 1.00 58.06 94 LEU A CA 1
ATOM 737 C C . LEU A 1 94 ? 6.799 -11.815 -34.576 1.00 58.06 94 LEU A C 1
ATOM 739 O O . LEU A 1 94 ? 7.465 -10.922 -35.092 1.00 58.06 94 LEU A O 1
ATOM 743 N N . SER A 1 95 ? 5.515 -11.999 -34.912 1.00 55.81 95 SER A N 1
ATOM 744 C CA . SER A 1 95 ? 4.812 -11.168 -35.902 1.00 55.81 95 SER A CA 1
ATOM 745 C C . SER A 1 95 ? 4.508 -9.758 -35.370 1.00 55.81 95 SER A C 1
ATOM 747 O O . SER A 1 95 ? 3.973 -9.606 -34.271 1.00 55.81 95 SER A O 1
ATOM 749 N N . THR A 1 96 ? 4.731 -8.733 -36.200 1.00 54.31 96 THR A N 1
ATOM 750 C CA . THR A 1 96 ? 4.513 -7.300 -35.898 1.00 54.31 96 THR A CA 1
ATOM 751 C C . THR A 1 96 ? 3.080 -6.920 -35.499 1.00 54.31 96 THR A C 1
ATOM 753 O O . THR A 1 96 ? 2.862 -5.851 -34.942 1.00 54.31 96 THR A O 1
ATOM 756 N N . ALA A 1 97 ? 2.099 -7.798 -35.728 1.00 47.91 97 ALA A N 1
ATOM 757 C CA . ALA A 1 97 ? 0.681 -7.566 -35.442 1.00 47.91 97 ALA A CA 1
ATOM 758 C C . ALA A 1 97 ? 0.274 -7.718 -33.958 1.00 47.91 97 ALA A C 1
ATOM 760 O O . ALA A 1 97 ? -0.882 -7.468 -33.627 1.00 47.91 97 ALA A O 1
ATOM 761 N N . ARG A 1 98 ? 1.178 -8.153 -33.066 1.00 46.66 98 ARG A N 1
ATOM 762 C CA . ARG A 1 98 ? 0.918 -8.286 -31.612 1.00 46.66 98 ARG A CA 1
ATOM 763 C C . ARG A 1 98 ? 1.663 -7.260 -30.754 1.00 46.66 98 ARG A C 1
ATOM 765 O O . ARG A 1 98 ? 1.733 -7.426 -29.541 1.00 46.66 98 ARG A O 1
ATOM 772 N N . ILE A 1 99 ? 2.253 -6.248 -31.379 1.00 52.91 99 ILE A N 1
ATOM 773 C CA . ILE A 1 99 ? 3.105 -5.275 -30.700 1.00 52.91 99 ILE A CA 1
ATOM 774 C C . ILE A 1 99 ? 2.251 -4.060 -30.339 1.00 52.91 99 ILE A C 1
ATOM 776 O O . ILE A 1 99 ? 1.720 -3.399 -31.232 1.00 52.91 99 ILE A O 1
ATOM 780 N N . ASP A 1 100 ? 2.130 -3.761 -29.045 1.00 48.88 100 ASP A N 1
ATOM 781 C CA . ASP A 1 100 ? 1.705 -2.433 -28.604 1.00 48.88 100 ASP A CA 1
ATOM 782 C C . ASP A 1 100 ? 2.701 -1.411 -29.177 1.00 48.88 100 ASP A C 1
ATOM 784 O O . ASP A 1 100 ? 3.892 -1.522 -28.892 1.00 48.88 100 ASP A O 1
ATOM 788 N N . PRO A 1 101 ? 2.274 -0.427 -29.990 1.00 49.31 101 PRO A N 1
ATOM 789 C CA . PRO A 1 101 ? 3.164 0.443 -30.772 1.00 49.31 101 PRO A CA 1
ATOM 790 C C . PRO A 1 101 ? 4.003 1.420 -29.929 1.00 49.31 101 PRO A C 1
ATOM 792 O O . PRO A 1 101 ? 4.635 2.317 -30.480 1.00 49.31 101 PRO A O 1
ATOM 795 N N . ASN A 1 102 ? 3.975 1.286 -28.602 1.00 46.50 102 ASN A N 1
ATOM 796 C CA . ASN A 1 102 ? 4.649 2.169 -27.665 1.00 46.50 102 ASN A CA 1
ATOM 797 C C . ASN A 1 102 ? 4.956 1.443 -26.334 1.00 46.50 102 ASN A C 1
ATOM 799 O O . ASN A 1 102 ? 4.402 1.804 -25.290 1.00 46.50 102 ASN A O 1
ATOM 803 N N . PRO A 1 103 ? 5.785 0.381 -26.347 1.00 48.69 103 PRO A N 1
ATOM 804 C CA . PRO A 1 103 ? 6.062 -0.403 -25.148 1.00 48.69 103 PRO A CA 1
ATOM 805 C C . PRO A 1 103 ? 6.860 0.408 -24.120 1.00 48.69 103 PRO A C 1
ATOM 807 O O . PRO A 1 103 ? 6.703 0.168 -22.931 1.00 48.69 103 PRO A O 1
ATOM 810 N N . ALA A 1 104 ? 7.661 1.391 -24.562 1.00 44.25 104 ALA A N 1
ATOM 811 C CA . ALA A 1 104 ? 8.546 2.194 -23.719 1.00 44.25 104 ALA A CA 1
ATOM 812 C C . ALA A 1 104 ? 7.844 3.324 -22.945 1.00 44.25 104 ALA A C 1
ATOM 814 O O . ALA A 1 104 ? 8.180 3.557 -21.787 1.00 44.25 104 ALA A O 1
ATOM 815 N N . GLN A 1 105 ? 6.847 4.006 -23.527 1.00 47.81 105 GLN A N 1
ATOM 816 C CA . GLN A 1 105 ? 6.134 5.089 -22.821 1.00 47.81 105 GLN A CA 1
ATOM 817 C C . GLN A 1 105 ? 5.124 4.579 -21.784 1.00 47.81 105 GLN A C 1
ATOM 819 O O . GLN A 1 105 ? 4.681 5.346 -20.934 1.00 47.81 105 GLN A O 1
ATOM 824 N N . ASN A 1 106 ? 4.793 3.286 -21.831 1.00 48.91 106 ASN A N 1
ATOM 825 C CA . ASN A 1 106 ? 3.950 2.602 -20.851 1.00 48.91 106 ASN A CA 1
ATOM 826 C C . ASN A 1 106 ? 4.735 1.607 -19.984 1.00 48.91 106 ASN A C 1
ATOM 828 O O . ASN A 1 106 ? 4.112 0.796 -19.297 1.00 48.91 106 ASN A O 1
ATOM 832 N N . ILE A 1 107 ? 6.078 1.671 -19.962 1.00 56.91 107 ILE A N 1
ATOM 833 C CA . ILE A 1 107 ? 6.855 0.937 -18.956 1.00 56.91 107 ILE A CA 1
ATOM 834 C C . ILE A 1 107 ? 6.440 1.453 -17.577 1.00 56.91 107 ILE A C 1
ATOM 836 O O . ILE A 1 107 ? 6.870 2.498 -17.099 1.00 56.91 107 ILE A O 1
ATOM 840 N N . GLY A 1 108 ? 5.579 0.679 -16.932 1.00 60.62 108 GLY A N 1
ATOM 841 C CA . GLY A 1 108 ? 5.577 0.510 -15.497 1.00 60.62 108 GLY A CA 1
ATOM 842 C C . GLY A 1 108 ? 5.017 1.648 -14.659 1.00 60.62 108 GLY A C 1
ATOM 843 O O . GLY A 1 108 ? 4.929 1.443 -13.463 1.00 60.62 108 GLY A O 1
ATOM 844 N N . VAL A 1 109 ? 4.582 2.806 -15.168 1.00 68.25 109 VAL A N 1
ATOM 845 C CA . VAL A 1 109 ? 4.029 3.829 -14.250 1.00 68.25 109 VAL A CA 1
ATOM 846 C C . VAL A 1 109 ? 2.813 3.277 -13.491 1.00 68.25 109 VAL A C 1
ATOM 848 O O . VAL A 1 109 ? 2.727 3.423 -12.275 1.00 68.25 109 VAL A O 1
ATOM 851 N N . ASP A 1 110 ? 1.912 2.571 -14.176 1.00 75.38 110 ASP A N 1
ATOM 852 C CA . ASP A 1 110 ? 0.743 1.946 -13.544 1.00 75.38 110 ASP A CA 1
ATOM 853 C C . ASP A 1 110 ? 1.082 0.680 -12.736 1.00 75.38 110 ASP A C 1
ATOM 855 O O . ASP A 1 110 ? 0.347 0.345 -11.806 1.00 75.38 110 ASP A O 1
ATOM 859 N N . GLU A 1 111 ? 2.198 0.009 -13.039 1.00 80.50 111 GLU A N 1
ATOM 860 C CA . GLU A 1 111 ? 2.652 -1.202 -12.333 1.00 80.50 111 GLU A CA 1
ATOM 861 C C . GLU A 1 111 ? 3.501 -0.888 -11.092 1.00 80.50 111 GLU A C 1
ATOM 863 O O . GLU A 1 111 ? 3.418 -1.593 -10.090 1.00 80.50 111 GLU A O 1
ATOM 868 N N . LEU A 1 112 ? 4.271 0.200 -11.137 1.00 87.50 112 LEU A N 1
ATOM 869 C CA . LEU A 1 112 ? 5.184 0.652 -10.090 1.00 87.50 112 LEU A CA 1
ATOM 870 C C . LEU A 1 112 ? 4.483 1.564 -9.083 1.00 87.50 112 LEU A C 1
ATOM 872 O O . LEU A 1 112 ? 4.789 1.519 -7.894 1.00 87.50 112 LEU A O 1
ATOM 876 N N . ARG A 1 113 ? 3.508 2.376 -9.519 1.00 89.56 113 ARG A N 1
ATOM 877 C CA . ARG A 1 113 ? 2.747 3.271 -8.629 1.00 89.56 113 ARG A CA 1
ATOM 878 C C . ARG A 1 113 ? 2.104 2.552 -7.426 1.00 89.56 113 ARG A C 1
ATOM 880 O O . ARG A 1 113 ? 2.123 3.140 -6.346 1.00 89.56 113 ARG A O 1
ATOM 887 N N . PRO A 1 114 ? 1.575 1.314 -7.534 1.00 90.44 114 PRO A N 1
ATOM 888 C CA . PRO A 1 114 ? 1.105 0.535 -6.387 1.00 90.44 114 PRO A CA 1
ATOM 889 C C . PRO A 1 114 ? 2.137 0.330 -5.270 1.00 90.44 114 PRO A C 1
ATOM 891 O O . PRO A 1 114 ? 1.740 0.132 -4.125 1.00 90.44 114 PRO A O 1
ATOM 894 N N . LEU A 1 115 ? 3.441 0.404 -5.560 1.00 91.62 115 LEU A N 1
ATOM 895 C CA . LEU A 1 115 ? 4.489 0.334 -4.537 1.00 91.62 115 LEU A CA 1
ATOM 896 C C . LEU A 1 115 ? 4.481 1.584 -3.641 1.00 91.62 115 LEU A C 1
ATOM 898 O O . LEU A 1 115 ? 4.803 1.487 -2.465 1.00 91.62 115 LEU A O 1
ATOM 902 N N . CYS A 1 116 ? 4.033 2.732 -4.160 1.00 93.31 116 CYS A N 1
ATOM 903 C CA . CYS A 1 116 ? 3.995 4.022 -3.460 1.00 93.31 116 CYS A CA 1
ATOM 904 C C . CYS A 1 116 ? 2.626 4.355 -2.844 1.00 93.31 116 CYS A C 1
ATOM 906 O O . CYS A 1 116 ? 2.420 5.479 -2.375 1.00 93.31 116 CYS A O 1
ATOM 908 N N . ILE A 1 117 ? 1.668 3.427 -2.899 1.00 93.12 117 ILE A N 1
ATOM 909 C CA . ILE A 1 117 ? 0.287 3.655 -2.472 1.00 93.12 117 ILE A CA 1
ATOM 910 C C . ILE A 1 117 ? -0.115 2.622 -1.425 1.00 93.12 117 ILE A C 1
ATOM 912 O O . ILE A 1 117 ? 0.097 1.423 -1.582 1.00 93.12 117 ILE A O 1
ATOM 916 N N . LEU A 1 118 ? -0.791 3.095 -0.382 1.00 93.94 118 LEU A N 1
ATOM 917 C CA . LEU A 1 118 ? -1.476 2.264 0.594 1.00 93.94 118 LEU A CA 1
ATOM 918 C C . LEU A 1 118 ? -2.985 2.430 0.438 1.00 93.94 118 LEU A C 1
ATOM 920 O O . LEU A 1 118 ? -3.508 3.544 0.440 1.00 93.94 118 LEU A O 1
ATOM 924 N N . ARG A 1 119 ? -3.710 1.319 0.363 1.00 95.31 119 ARG A N 1
ATOM 925 C CA . ARG A 1 119 ? -5.175 1.322 0.316 1.00 95.31 119 ARG A CA 1
ATOM 926 C C . ARG A 1 119 ? -5.727 0.640 1.544 1.00 95.31 119 ARG A C 1
ATOM 928 O O . ARG A 1 119 ? -5.317 -0.473 1.863 1.00 95.31 119 ARG A O 1
ATOM 935 N N . LEU A 1 120 ? -6.684 1.270 2.216 1.00 94.25 120 LEU A N 1
ATOM 936 C CA . LEU A 1 120 ? -7.321 0.652 3.372 1.00 94.25 120 LEU A CA 1
ATOM 937 C C . LEU A 1 120 ? -8.814 0.924 3.459 1.00 94.25 120 LEU A C 1
ATOM 939 O O . LEU A 1 120 ? -9.290 2.006 3.130 1.00 94.25 120 LEU A O 1
ATOM 943 N N . SER A 1 121 ? -9.546 -0.073 3.944 1.00 94.81 121 SER A N 1
ATOM 944 C CA . SER A 1 121 ? -10.982 -0.012 4.190 1.00 94.81 121 SER A CA 1
ATOM 945 C C . SER A 1 121 ? -11.292 -0.223 5.665 1.00 94.81 121 SER A C 1
ATOM 947 O O . SER A 1 121 ? -10.696 -1.073 6.336 1.00 94.81 121 SER A O 1
ATOM 949 N N . PHE A 1 122 ? -12.266 0.530 6.172 1.00 92.00 122 PHE A N 1
ATOM 950 C CA . PHE A 1 122 ? -12.712 0.410 7.555 1.00 92.00 122 PHE A CA 1
ATOM 951 C C . PHE A 1 122 ? -13.846 -0.607 7.667 1.00 92.00 122 PHE A C 1
ATOM 953 O O . PHE A 1 122 ? -14.796 -0.593 6.880 1.00 92.00 122 PHE A O 1
ATOM 960 N N . VAL A 1 123 ? -13.798 -1.456 8.700 1.00 89.88 123 VAL A N 1
ATOM 961 C CA . VAL A 1 123 ? -14.852 -2.412 9.096 1.00 89.88 123 VAL A CA 1
ATOM 962 C C . VAL A 1 123 ? -15.094 -3.560 8.104 1.00 89.88 123 VAL A C 1
ATOM 964 O O . VAL A 1 123 ? -15.453 -4.663 8.523 1.00 89.88 123 VAL A O 1
ATOM 967 N N . LYS A 1 124 ? -14.952 -3.343 6.793 1.00 91.88 124 LYS A N 1
ATOM 968 C CA . LYS A 1 124 ? -15.325 -4.295 5.741 1.00 91.88 124 LYS A CA 1
ATOM 969 C C . LYS A 1 124 ? -14.138 -4.623 4.835 1.00 91.88 124 LYS A C 1
ATOM 971 O O . LYS A 1 124 ? -13.645 -3.759 4.130 1.00 91.88 124 LYS A O 1
ATOM 976 N N . GLY A 1 125 ? -13.766 -5.901 4.791 1.00 92.12 125 GLY A N 1
ATOM 977 C CA . GLY A 1 125 ? -12.782 -6.417 3.839 1.00 92.12 125 GLY A CA 1
ATOM 978 C C . GLY A 1 125 ? -13.336 -6.609 2.427 1.00 92.12 125 GLY A C 1
ATOM 979 O O . GLY A 1 125 ? -14.563 -6.586 2.209 1.00 92.12 125 GLY A O 1
ATOM 980 N N . TRP A 1 126 ? -12.399 -6.821 1.504 1.00 94.81 126 TRP A N 1
ATOM 981 C CA . TRP A 1 126 ? -12.603 -7.138 0.092 1.00 94.81 126 TRP A CA 1
ATOM 982 C C . TRP A 1 126 ? -11.601 -8.212 -0.368 1.00 94.81 126 TRP A C 1
ATOM 984 O O . TRP A 1 126 ? -10.650 -8.517 0.352 1.00 94.81 126 TRP A O 1
ATOM 994 N N . GLY A 1 127 ? -11.833 -8.794 -1.544 1.00 91.44 127 GLY A N 1
ATOM 995 C CA . GLY A 1 127 ? -11.023 -9.853 -2.151 1.00 91.44 127 GLY A CA 1
ATOM 996 C C . GLY A 1 127 ? -11.790 -11.170 -2.282 1.00 91.44 127 GLY A C 1
ATOM 997 O O . GLY A 1 127 ? -12.967 -11.252 -1.931 1.00 91.44 127 GLY A O 1
ATOM 998 N N . SER A 1 128 ? -11.110 -12.223 -2.739 1.00 87.12 128 SER A N 1
ATOM 999 C CA . SER A 1 128 ? -11.711 -13.538 -3.036 1.00 87.12 128 SER A CA 1
ATOM 1000 C C . SER A 1 128 ? -12.497 -14.146 -1.868 1.00 87.12 128 SER A C 1
ATOM 1002 O O . SER A 1 128 ? -13.507 -14.815 -2.068 1.00 87.12 128 SER A O 1
ATOM 1004 N N . ASN A 1 129 ? -12.064 -13.867 -0.638 1.00 88.19 129 ASN A N 1
ATOM 1005 C CA . ASN A 1 129 ? -12.669 -14.386 0.590 1.00 88.19 129 ASN A CA 1
ATOM 1006 C C . ASN A 1 129 ? -13.818 -13.511 1.127 1.00 88.19 129 ASN A C 1
ATOM 1008 O O . ASN A 1 129 ? -14.334 -13.758 2.219 1.00 88.19 129 ASN A O 1
ATOM 1012 N N . TYR A 1 130 ? -14.223 -12.470 0.397 1.00 90.50 130 TYR A N 1
ATOM 1013 C CA . TYR A 1 130 ? -15.255 -11.529 0.813 1.00 90.50 130 TYR A CA 1
ATOM 1014 C C . TYR A 1 130 ? -16.348 -11.399 -0.245 1.00 90.50 130 TYR A C 1
ATOM 1016 O O . TYR A 1 130 ? -16.158 -11.643 -1.429 1.00 90.50 130 TYR A O 1
ATOM 1024 N N . LYS A 1 131 ? -17.525 -10.929 0.189 1.00 91.38 131 LYS A N 1
ATOM 1025 C CA . LYS A 1 131 ? -18.620 -10.586 -0.735 1.00 91.38 131 LYS A CA 1
ATOM 1026 C C . LYS A 1 131 ? -18.239 -9.480 -1.725 1.00 91.38 131 LYS A C 1
ATOM 1028 O O . LYS A 1 131 ? -18.855 -9.390 -2.775 1.00 91.38 131 LYS A O 1
ATOM 1033 N N . ARG A 1 132 ? -17.292 -8.618 -1.342 1.00 94.38 132 ARG A N 1
ATOM 1034 C CA . ARG A 1 132 ? -16.799 -7.498 -2.147 1.00 94.38 132 ARG A CA 1
ATOM 1035 C C . ARG A 1 132 ? -15.510 -7.914 -2.822 1.00 94.38 132 ARG A C 1
ATOM 1037 O O . ARG A 1 132 ? -14.600 -8.338 -2.113 1.00 94.38 132 ARG A O 1
ATOM 1044 N N . GLN A 1 133 ? -15.421 -7.766 -4.136 1.00 92.62 133 GLN A N 1
ATOM 1045 C CA . GLN A 1 133 ? -14.214 -8.162 -4.866 1.00 92.62 133 GLN A CA 1
ATOM 1046 C C . GLN A 1 133 ? -13.185 -7.037 -4.891 1.00 92.62 133 GLN A C 1
ATOM 1048 O O . GLN A 1 133 ? -11.995 -7.280 -4.712 1.00 92.62 133 GLN A O 1
ATOM 1053 N N . THR A 1 134 ? -13.642 -5.793 -5.023 1.00 92.62 134 THR A N 1
ATOM 1054 C CA . THR A 1 134 ? -12.768 -4.619 -5.080 1.00 92.62 134 THR A CA 1
ATOM 1055 C C . THR A 1 134 ? -12.930 -3.714 -3.862 1.00 92.62 134 THR A C 1
ATOM 1057 O O . THR A 1 134 ? -13.991 -3.658 -3.234 1.00 92.62 134 THR A O 1
ATOM 1060 N N . ILE A 1 135 ? -11.887 -2.938 -3.544 1.00 93.50 135 ILE A N 1
ATOM 1061 C CA . ILE A 1 135 ? -11.957 -1.946 -2.461 1.00 93.50 135 ILE A CA 1
ATOM 1062 C C . ILE A 1 135 ? -13.018 -0.867 -2.733 1.00 93.50 135 ILE A C 1
ATOM 1064 O O . ILE A 1 135 ? -13.618 -0.344 -1.798 1.00 93.50 135 ILE A O 1
ATOM 1068 N N . LYS A 1 136 ? -13.320 -0.577 -4.006 1.00 93.50 136 LYS A N 1
ATOM 1069 C CA . LYS A 1 136 ? -14.320 0.424 -4.414 1.00 93.50 136 LYS A CA 1
ATOM 1070 C C . LYS A 1 136 ? -15.749 0.044 -4.013 1.00 93.50 136 LYS A C 1
ATOM 1072 O O . LYS A 1 136 ? -16.581 0.922 -3.830 1.00 93.50 136 LYS A O 1
ATOM 1077 N N . GLU A 1 137 ? -16.027 -1.246 -3.833 1.00 93.12 137 GLU A N 1
ATOM 1078 C CA . GLU A 1 137 ? -17.310 -1.735 -3.309 1.00 93.12 137 GLU A CA 1
ATOM 1079 C C . GLU A 1 137 ? -17.399 -1.618 -1.780 1.00 93.12 137 GLU A C 1
ATOM 1081 O O . GLU A 1 137 ? -18.435 -1.918 -1.172 1.00 93.12 137 GLU A O 1
ATOM 1086 N N . THR A 1 138 ? -16.300 -1.238 -1.122 1.00 92.75 138 THR A N 1
ATOM 1087 C CA . THR A 1 138 ? -16.305 -1.002 0.313 1.00 92.75 138 THR A CA 1
ATOM 1088 C C . THR A 1 138 ? -16.935 0.357 0.629 1.00 92.75 138 THR A C 1
ATOM 1090 O O . THR A 1 138 ? -16.787 1.325 -0.112 1.00 92.75 138 THR A O 1
ATOM 1093 N N . PRO A 1 139 ? -17.669 0.447 1.742 1.00 90.88 139 PRO A N 1
ATOM 1094 C CA . PRO A 1 139 ? -18.494 1.611 2.045 1.00 90.88 139 PRO A CA 1
ATOM 1095 C C . PRO A 1 139 ? -17.713 2.865 2.454 1.00 90.88 139 PRO A C 1
ATOM 1097 O O . PRO A 1 139 ? -18.238 3.969 2.343 1.00 90.88 139 PRO A O 1
ATOM 1100 N N . CYS A 1 140 ? -16.505 2.698 2.988 1.00 90.06 140 CYS A N 1
ATOM 1101 C CA . CYS A 1 140 ? -15.579 3.785 3.274 1.00 90.06 140 CYS A CA 1
ATOM 1102 C C . CYS A 1 140 ? -14.149 3.238 3.247 1.00 90.06 140 CYS A C 1
ATOM 1104 O O . CYS A 1 140 ? -13.824 2.257 3.926 1.00 90.06 140 CYS A O 1
ATOM 1106 N N . TRP A 1 141 ? -13.301 3.876 2.461 1.00 94.50 141 TRP A N 1
ATOM 1107 C CA . TRP A 1 141 ? -11.902 3.520 2.302 1.00 94.50 141 TRP A CA 1
ATOM 1108 C C . TRP A 1 141 ? -11.105 4.783 2.013 1.00 94.50 141 TRP A C 1
ATOM 1110 O O . TRP A 1 141 ? -11.674 5.804 1.623 1.00 94.50 141 TRP A O 1
ATOM 1120 N N . ILE A 1 142 ? -9.802 4.709 2.242 1.00 93.69 142 ILE A N 1
ATOM 1121 C CA . ILE A 1 142 ? -8.866 5.775 1.907 1.00 93.69 142 ILE A CA 1
ATOM 1122 C C . ILE A 1 142 ? -7.707 5.205 1.099 1.00 93.69 142 ILE A C 1
ATOM 1124 O O . ILE A 1 142 ? -7.348 4.030 1.223 1.00 93.69 142 ILE A O 1
ATOM 1128 N N . GLU A 1 143 ? -7.141 6.070 0.271 1.00 94.94 143 GLU A N 1
ATOM 1129 C CA . GLU A 1 143 ? -5.912 5.843 -0.472 1.00 94.94 143 GLU A CA 1
ATOM 1130 C C . GLU A 1 143 ? -4.877 6.841 0.034 1.00 94.94 143 GLU A C 1
ATOM 1132 O O . GLU A 1 143 ? -5.124 8.047 0.054 1.00 94.94 143 GLU A O 1
ATOM 1137 N N . VAL A 1 144 ? -3.740 6.333 0.485 1.00 93.00 144 VAL A N 1
ATOM 1138 C CA . VAL A 1 144 ? -2.637 7.131 1.008 1.00 93.00 144 VAL A CA 1
ATOM 1139 C C . VAL A 1 144 ? -1.498 7.036 0.011 1.00 93.00 144 VAL A C 1
ATOM 1141 O O . VAL A 1 144 ? -1.096 5.942 -0.378 1.00 93.00 144 VAL A O 1
ATOM 1144 N N . HIS A 1 145 ? -0.998 8.191 -0.405 1.00 94.44 145 HIS A N 1
ATOM 1145 C CA . HIS A 1 145 ? 0.113 8.309 -1.336 1.00 94.44 145 HIS A CA 1
ATOM 1146 C C . HIS A 1 145 ? 1.373 8.689 -0.562 1.00 94.44 145 HIS A C 1
ATOM 1148 O O . HIS A 1 145 ? 1.373 9.675 0.178 1.00 94.44 145 HIS A O 1
ATOM 1154 N N . PHE A 1 146 ? 2.446 7.922 -0.737 1.00 92.94 146 PHE A N 1
ATOM 1155 C CA . PHE A 1 146 ? 3.735 8.214 -0.118 1.00 92.94 146 PHE A CA 1
ATOM 1156 C C . PHE A 1 146 ? 4.544 9.134 -1.031 1.00 92.94 146 PHE A C 1
ATOM 1158 O O . PHE A 1 146 ? 5.182 8.683 -1.980 1.00 92.94 146 PHE A O 1
ATOM 1165 N N . ASN A 1 147 ? 4.515 10.438 -0.747 1.00 91.06 147 ASN A N 1
ATOM 1166 C CA . ASN A 1 147 ? 5.135 11.455 -1.603 1.00 91.06 147 ASN A CA 1
ATOM 1167 C C . ASN A 1 147 ? 6.630 11.213 -1.840 1.00 91.06 147 ASN A C 1
ATOM 1169 O O . ASN A 1 147 ? 7.090 11.344 -2.969 1.00 91.06 147 ASN A O 1
ATOM 1173 N N . HIS A 1 148 ? 7.375 10.810 -0.807 1.00 92.00 148 HIS A N 1
ATOM 1174 C CA . HIS A 1 148 ? 8.803 10.522 -0.945 1.00 92.00 148 HIS A CA 1
ATOM 1175 C C . HIS A 1 148 ? 9.047 9.332 -1.891 1.00 92.00 148 HIS A C 1
ATOM 1177 O O . HIS A 1 148 ? 9.867 9.409 -2.801 1.00 92.00 148 HIS A O 1
ATOM 1183 N N . ALA A 1 149 ? 8.259 8.263 -1.764 1.00 92.62 149 ALA A N 1
ATOM 1184 C CA . ALA A 1 149 ? 8.329 7.116 -2.664 1.00 92.62 149 ALA A CA 1
ATOM 1185 C C . ALA A 1 149 ? 7.941 7.486 -4.109 1.00 92.62 149 ALA A C 1
ATOM 1187 O O . ALA A 1 149 ? 8.566 7.021 -5.056 1.00 92.62 149 ALA A O 1
ATOM 1188 N N . LEU A 1 150 ? 6.947 8.363 -4.294 1.00 93.06 150 LEU A N 1
ATOM 1189 C CA . LEU A 1 150 ? 6.560 8.875 -5.615 1.00 93.06 150 LEU A CA 1
ATOM 1190 C C . LEU A 1 150 ? 7.665 9.717 -6.270 1.00 93.06 150 LEU A C 1
ATOM 1192 O O . LEU A 1 150 ? 7.853 9.624 -7.477 1.00 93.06 150 LEU A O 1
ATOM 1196 N N . GLN A 1 151 ? 8.416 10.502 -5.494 1.00 92.88 151 GLN A N 1
ATOM 1197 C CA . GLN A 1 151 ? 9.573 11.253 -6.002 1.00 92.88 151 GLN A CA 1
ATOM 1198 C C . GLN A 1 151 ? 10.707 10.322 -6.451 1.00 92.88 151 GLN A C 1
ATOM 1200 O O . GLN A 1 151 ? 11.340 10.553 -7.482 1.00 92.88 151 GLN A O 1
ATOM 1205 N N . LEU A 1 152 ? 10.950 9.242 -5.703 1.00 91.69 152 LEU A N 1
ATOM 1206 C CA . LEU A 1 152 ? 11.914 8.216 -6.101 1.00 91.69 152 LEU A CA 1
ATOM 1207 C C . LEU A 1 152 ? 11.453 7.462 -7.352 1.00 91.69 152 LEU A C 1
ATOM 1209 O O . LEU A 1 152 ? 12.272 7.189 -8.227 1.00 91.69 152 LEU A O 1
ATOM 1213 N N . LEU A 1 153 ? 10.154 7.175 -7.465 1.00 91.19 153 LEU A N 1
ATOM 1214 C CA . LEU A 1 153 ? 9.572 6.592 -8.671 1.00 91.19 153 LEU A CA 1
ATOM 1215 C C . LEU A 1 153 ? 9.814 7.493 -9.887 1.00 91.19 153 LEU A C 1
ATOM 1217 O O . LEU A 1 153 ? 10.303 7.011 -10.902 1.00 91.19 153 LEU A O 1
ATOM 1221 N N . ASP A 1 154 ? 9.527 8.790 -9.775 1.00 89.88 154 ASP A N 1
ATOM 1222 C CA . ASP A 1 154 ? 9.785 9.766 -10.841 1.00 89.88 154 ASP A CA 1
ATOM 1223 C C . ASP A 1 154 ? 11.270 9.786 -11.243 1.00 89.88 154 ASP A C 1
ATOM 1225 O O . ASP A 1 154 ? 11.612 9.700 -12.421 1.00 89.88 154 ASP A O 1
ATOM 1229 N N . SER A 1 155 ? 12.167 9.757 -10.251 1.00 89.19 155 SER A N 1
ATOM 1230 C CA . SER A 1 155 ? 13.616 9.685 -10.479 1.00 89.19 155 SER A CA 1
ATOM 1231 C C . SER A 1 155 ? 14.032 8.417 -11.236 1.00 89.19 155 SER A C 1
ATOM 1233 O O . SER A 1 155 ? 14.873 8.488 -12.131 1.00 89.19 155 SER A O 1
ATOM 1235 N N . ILE A 1 156 ? 13.439 7.262 -10.910 1.00 87.12 156 ILE A N 1
ATOM 1236 C CA . ILE A 1 156 ? 13.682 6.002 -11.627 1.00 87.12 156 ILE A CA 1
ATOM 1237 C C . ILE A 1 156 ? 13.167 6.104 -13.060 1.00 87.12 156 ILE A C 1
ATOM 1239 O O . ILE A 1 156 ? 13.886 5.733 -13.982 1.00 87.12 156 ILE A O 1
ATOM 1243 N N . LEU A 1 157 ? 11.950 6.614 -13.258 1.00 83.94 157 LEU A N 1
ATOM 1244 C CA . LEU A 1 157 ? 11.334 6.726 -14.581 1.00 83.94 157 LEU A CA 1
ATOM 1245 C C . LEU A 1 157 ? 12.143 7.631 -15.519 1.00 83.94 157 LEU A C 1
ATOM 1247 O O . LEU A 1 157 ? 12.287 7.301 -16.692 1.00 83.94 157 LEU A O 1
ATOM 1251 N N . ILE A 1 158 ? 12.726 8.716 -15.000 1.00 83.81 158 ILE A N 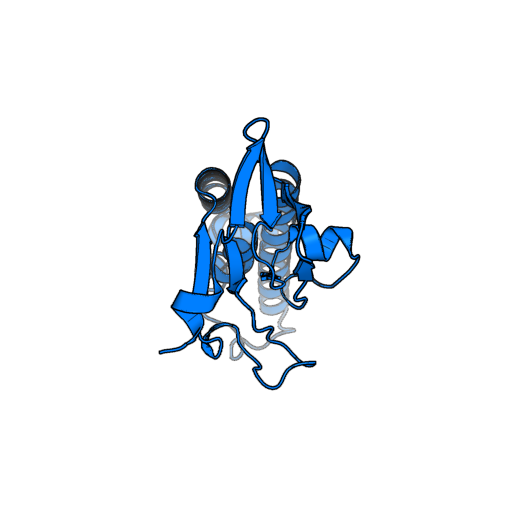1
ATOM 1252 C CA . ILE A 1 158 ? 13.627 9.603 -15.756 1.00 83.81 158 ILE A CA 1
ATOM 1253 C C . ILE A 1 158 ? 14.933 8.893 -16.147 1.00 83.81 158 ILE A C 1
ATOM 1255 O O . ILE A 1 158 ? 15.495 9.177 -17.202 1.00 83.81 158 ILE A O 1
ATOM 1259 N N . GLN A 1 159 ? 15.437 7.990 -15.302 1.00 79.38 159 GLN A N 1
ATOM 1260 C CA . GLN A 1 159 ? 16.685 7.256 -15.540 1.00 79.38 159 GLN A CA 1
ATOM 1261 C C . GLN A 1 159 ? 16.523 6.034 -16.449 1.00 79.38 159 GLN A C 1
ATOM 1263 O O . GLN A 1 159 ? 17.533 5.454 -16.859 1.00 79.38 159 GLN A O 1
ATOM 1268 N N . LEU A 1 160 ? 15.293 5.598 -16.741 1.00 72.00 160 LEU A N 1
ATOM 1269 C CA . LEU A 1 160 ? 15.086 4.465 -17.635 1.00 72.00 160 LEU A CA 1
ATOM 1270 C C . LEU A 1 160 ? 15.574 4.834 -19.043 1.00 72.00 160 LEU A C 1
ATOM 1272 O O . LEU A 1 160 ? 15.208 5.895 -19.553 1.00 72.00 160 LEU A O 1
ATOM 1276 N N . PRO A 1 161 ? 16.397 3.977 -19.677 1.00 63.44 161 PRO A N 1
ATOM 1277 C CA . PRO A 1 161 ? 16.921 4.261 -21.000 1.00 63.44 161 PRO A CA 1
ATOM 1278 C C . PRO A 1 161 ? 15.764 4.428 -21.977 1.00 63.44 161 PRO A C 1
ATOM 1280 O O . PRO A 1 161 ? 14.811 3.642 -21.993 1.00 63.44 161 PRO A O 1
ATOM 1283 N N . SER A 1 162 ? 15.868 5.467 -22.796 1.00 58.78 162 SER A N 1
ATOM 1284 C CA . SER A 1 162 ? 14.914 5.716 -23.866 1.00 58.78 162 SER A CA 1
ATOM 1285 C C . SER A 1 162 ? 14.907 4.531 -24.842 1.00 58.78 162 SER A C 1
ATOM 1287 O O . SER A 1 162 ? 15.924 3.862 -25.031 1.00 58.78 162 SER A O 1
ATOM 1289 N N . GLU A 1 163 ? 13.768 4.249 -25.483 1.00 52.81 163 GLU A N 1
ATOM 1290 C CA . GLU A 1 163 ? 13.619 3.119 -26.420 1.00 52.81 163 GLU A CA 1
ATOM 1291 C C . GLU A 1 163 ? 14.736 3.080 -27.482 1.00 52.81 163 GLU A C 1
ATOM 1293 O O . GLU A 1 163 ? 15.206 2.008 -27.865 1.00 52.81 163 GLU A O 1
ATOM 1298 N N . SER A 1 164 ? 15.224 4.257 -27.888 1.00 51.41 164 SER A N 1
ATOM 1299 C CA . SER A 1 164 ? 16.368 4.464 -28.781 1.00 51.41 164 SER A CA 1
ATOM 1300 C C . SER A 1 164 ? 17.701 3.935 -28.241 1.00 51.41 164 SER A C 1
ATOM 1302 O O . SER A 1 164 ? 18.454 3.320 -28.989 1.00 51.41 164 SER A O 1
ATOM 1304 N N . GLU A 1 165 ? 17.995 4.115 -26.955 1.00 55.44 165 GLU A N 1
ATOM 1305 C CA . GLU A 1 165 ? 19.252 3.651 -26.352 1.00 55.44 165 GLU A CA 1
ATOM 1306 C C . GLU A 1 165 ? 19.245 2.133 -26.159 1.00 55.44 165 GLU A C 1
ATOM 1308 O O . GLU A 1 165 ? 20.254 1.469 -26.396 1.00 55.44 165 GLU A O 1
ATOM 1313 N N . ILE A 1 166 ? 18.085 1.557 -25.824 1.00 54.09 166 ILE A N 1
ATOM 1314 C CA . ILE A 1 166 ? 17.898 0.100 -25.767 1.00 54.09 166 ILE A CA 1
ATOM 1315 C C . ILE A 1 166 ? 18.127 -0.514 -27.161 1.00 54.09 166 ILE A C 1
ATOM 1317 O O . ILE A 1 166 ? 18.785 -1.547 -27.289 1.00 54.09 166 ILE A O 1
ATOM 1321 N N . GLN A 1 167 ? 17.644 0.139 -28.225 1.00 50.12 167 GLN A N 1
ATOM 1322 C CA . GLN A 1 167 ? 17.840 -0.312 -29.608 1.00 50.12 167 GLN A CA 1
ATOM 1323 C C . GLN A 1 167 ? 19.309 -0.313 -30.052 1.00 50.12 167 GLN A C 1
ATOM 1325 O O . GLN A 1 167 ? 19.682 -1.186 -30.848 1.00 50.12 167 GLN A O 1
ATOM 1330 N N . ASP A 1 168 ? 20.109 0.644 -29.575 1.00 52.72 168 ASP A N 1
ATOM 1331 C CA . ASP A 1 168 ? 21.521 0.797 -29.936 1.00 52.72 168 ASP A CA 1
ATOM 1332 C C . ASP A 1 168 ? 22.444 -0.101 -29.099 1.00 52.72 168 ASP A C 1
ATOM 1334 O O . ASP A 1 168 ? 23.378 -0.680 -29.655 1.00 52.72 168 ASP A O 1
ATOM 1338 N N . PHE A 1 169 ? 22.128 -0.353 -27.822 1.00 46.41 169 PHE A N 1
ATOM 1339 C CA . PHE A 1 169 ? 22.798 -1.398 -27.031 1.00 46.41 169 PHE A CA 1
ATOM 1340 C C . PHE A 1 169 ? 22.661 -2.787 -27.676 1.00 46.41 169 PHE A C 1
ATOM 1342 O O . PHE A 1 169 ? 23.622 -3.551 -27.705 1.00 46.41 169 PHE A O 1
ATOM 1349 N N . VAL A 1 170 ? 21.500 -3.092 -28.266 1.00 51.16 170 VAL A N 1
ATOM 1350 C CA . VAL A 1 170 ? 21.251 -4.364 -28.972 1.00 51.16 170 VAL A CA 1
ATOM 1351 C C . VAL A 1 170 ? 21.914 -4.414 -30.361 1.00 51.16 170 VAL A C 1
ATOM 1353 O O . VAL A 1 170 ? 22.035 -5.487 -30.932 1.00 51.16 170 VAL A O 1
ATOM 1356 N N . LYS A 1 171 ? 22.351 -3.289 -30.948 1.00 49.34 171 LYS A N 1
ATOM 1357 C CA . LYS A 1 171 ? 23.128 -3.300 -32.211 1.00 49.34 171 LYS A CA 1
ATOM 1358 C C . LYS A 1 171 ? 24.626 -3.560 -32.005 1.00 49.34 171 LYS A C 1
ATOM 1360 O O . LYS A 1 171 ? 25.322 -3.812 -32.984 1.00 49.34 171 LYS A O 1
ATOM 1365 N N . LEU A 1 172 ? 25.119 -3.431 -30.772 1.00 44.38 172 LEU A N 1
ATOM 1366 C CA . LEU A 1 172 ? 26.536 -3.574 -30.414 1.00 44.38 172 LEU A CA 1
ATOM 1367 C C . LEU A 1 172 ? 26.892 -4.957 -29.832 1.00 44.38 172 LEU A C 1
ATOM 1369 O O . LEU A 1 172 ? 28.067 -5.191 -29.544 1.00 44.38 172 LEU A O 1
ATOM 1373 N N . GLN A 1 173 ? 25.918 -5.862 -29.683 1.00 41.03 173 GLN A N 1
ATOM 1374 C CA . GLN A 1 173 ? 26.129 -7.291 -29.407 1.00 41.03 173 GLN A CA 1
ATOM 1375 C C . GLN A 1 173 ? 25.772 -8.129 -30.631 1.00 41.03 173 GLN A C 1
ATOM 1377 O O . GLN A 1 173 ? 26.469 -9.146 -30.842 1.00 41.03 173 GLN A O 1
#

Organism: Amphimedon queenslandica (NCBI:txid400682)

Foldseek 3Di:
DCQVVQCVVNWDWDDDPVFWIKIFAQGQAKKWKQAQVVCVVVVHDHPADIDIAHHRDIGTRAGLVVLLVVLLVLLVVLLVVLLVVVVCVVVVVDDPPPDPPCSLVPRQPVPSQRSQKMKMATRADEPPVHPH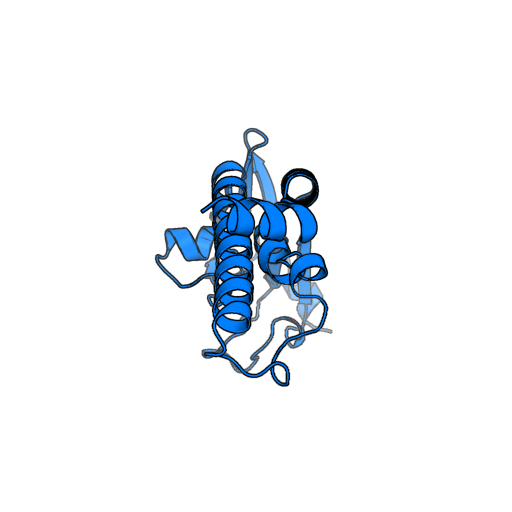PDPVPGPDMDMDGNVVSVVSSVVSSVPRDDPVVSVVVVVVD

Secondary structure (DSSP, 8-state):
--HHHHHTT-EEEEEETTTEEEEEE-SSS-EEEE-HHHHHHTTPPTTT--EEEPTT-EEEEEEHHHHHHHHHHHHHHHHHHHHHHHHHHHTTSS-GGG--S-TTTTSSHHHHGGGGEEEEEES---STTSS-SSGGGSSSEEEEE-HHHHHHHHHHHHHSPPHHHHHHHTT--

pLDDT: mean 80.64, std 17.22, range [38.09, 96.56]

Radius of gyration: 20.01 Å; chains: 1; bounding box: 52×27×56 Å

Sequence (173 aa):
MIIIVKIFAGIIIEEKNETEVWIKCLSNHSVFVQSCYLDYEAGQAQGIAVHKIFPDAYVKVFDLFHSYEEMQKQARKACLAVANQAAAVRDGSLSTARIDPNPAQNIGVDELRPLCILRLSFVKGWGSNYKRQTIKETPCWIEVHFNHALQLLDSILIQLPSESEIQDFVKLQ

=== Feature glossary ===
Key to the feature types in this record:

— What the protein is —

Primary structure: the covalent order of the twenty standard amino acids along the backbone. Two proteins with the same sequence will (almost always) fold to the same structure; two with 30% identity often share a fold but not the details.

Database cross-references. InterPro integrates a dozen domain/family signature databases into unified entries with residue-range hits. GO terms attach function/process/location labels with evidence codes. CATH codes position the fold in a four-level structural taxonomy. Organism is the NCBI-taxonomy species name.

— Where its atoms are —

The mmCIF block holds the 3D Cartesian coordinates of each backbone atom (N, Cα, C, O) in ångströms. mmCIF is the PDB's canonical archive format — a tagged-loop text representation of the atomic model.

Six rendered views show the 3D structure from the faces of a cube — i.e. along ±x, ±y, ±z. Rendering representation is drawn randomly per protein from cartoon (secondary-structure ribbons), sticks (backbone bonds), or molecular surface; coloring is either N→C rainbow (blue at the N-terminus through red at the C-terminus) or one color per chain.

— Local backbone conformation —

DSSP 8-state secondary structure assigns each residue one of H (α-helix), G (3₁₀-helix), I (π-helix), E (extended β-strand), B (isolated β-bridge), T (hydrogen-bonded turn), S (bend), or '-' (coil). The assignment is computed from backbone hydrogen-bond geometry via the Kabsch–Sander algorithm.

P-SEA three-state annotation labels each residue as helix, strand, or coil based purely on the geometry of the Cα trace. It serves as a fallback when the full backbone (and thus DSSP) is unavailable.

The φ/ψ torsion pair specifies the backbone conformation at each residue. φ rotates about the N–Cα bond, ψ about the Cα–C bond. Steric clashes forbid most of the (φ, ψ) plane — the allowed regions (α-helix basin, β-sheet basin, left-handed helix) are the Ramachandran-allowed regions.

— Global shape and packing —

The geometric summary reports three shape descriptors. Rg (radius of gyration) measures how spread out the Cα atoms are about their centre of mass; compact globular proteins have small Rg, elongated or unfolded ones large. Cα contacts (<8 Å, |i−j|>4) count long-range residue pairs in spatial proximity — high for tightly packed folds, near zero for rods or random coil. The bounding-box extents give the protein's footprint along x, y, z in Å.

Accessible surface area quantifies burial. A residue with SASA near zero is packed into the hydrophobic core; one with SASA >100 Å² sits on the surface. Computed here via the Shrake–Rupley numerical algorithm with a 1.4 Å probe.

Plot images: a contact map (which residues are close in 3D, as an N×N binary image), a Ramachandran scatter (backbone torsion angles, revealing secondary-structure composition at a glance), and — for AlphaFold structures — a PAE heatmap (pairwise prediction confidence).

— Structural neighborhood —

The Foldseek 3Di string encodes local tertiary geometry as a 20-letter alphabet — one character per residue — derived from the relative positions of nearby Cα atoms. Unlike the amino-acid sequence, 3Di is a direct function of the 3D structure, so two proteins with the same fold have similar 3Di strings even at low sequence identity.

Nearest PDB neighbors are the top structural matches found by Foldseek when searching this structure against the entire Protein Data Bank. Each hit reports a TM-score (0 to 1; >0.5 almost always implies the same fold) and an E-value. These are *structural* homologs — they may share no detectable sequence similarity.

— Confidence and disorder —

For AlphaFold models, the B-factor field carries pLDDT — the model's own estimate of local accuracy on a 0–100 scale. Regions with pLDDT<50 should be treated as essentially unmodeled; they often correspond to intrinsically disordered segments.

B-factor (Debye–Waller factor) reflects atomic displacement in the crystal lattice. It is an experimental observable (units Å²), not a prediction; low values mean the atom is pinned down, high values mean it moves or is heterogeneous across the crystal.

Predicted aligned error is AlphaFold's pairwise confidence. Unlike pLDDT (per-residue), PAE is per-residue-pair and captures whether two parts of the structure are correctly placed relative to each other. Units are ångströms of expected positional error.